Protein AF-R5JPI4-F1 (afdb_monomer_lite)

Secondary structure (DSSP, 8-state):
-TTSSHHHHHHHHTT-HHHHH-TTTSPPEEEEEE--TTSPPEEEEEESSSSHHHH----GGGGSPPPPHHHHHHHTPPPPTT----

Radius of gyration: 19.8 Å; chains: 1; bounding box: 42×28×61 Å

Sequence (86 aa):
MAFEETTYWDLLRWGVAVEKMSGATNPLKAMKIVKEEGKDPIYTISNMNKYPKRVREFRQMQYYYPIPWDEIRYHGVEQNPEWEEV

pLDDT: mean 95.39, std 2.58, range [81.38, 97.88]

Structure (mmCIF, N/CA/C/O backbone):
data_AF-R5JPI4-F1
#
_entry.id   AF-R5JPI4-F1
#
loop_
_atom_site.group_PDB
_atom_site.id
_atom_site.type_symbol
_atom_site.label_atom_id
_atom_site.label_alt_id
_atom_site.label_comp_id
_atom_site.label_asym_id
_atom_site.label_entity_id
_atom_site.label_seq_id
_atom_site.pdbx_PDB_ins_code
_atom_site.Cartn_x
_atom_site.Cartn_y
_atom_site.Cartn_z
_atom_site.occupancy
_atom_site.B_iso_or_equiv
_atom_site.auth_seq_id
_atom_site.auth_comp_id
_atom_site.auth_asym_id
_atom_site.auth_atom_id
_atom_site.pdbx_PDB_model_num
ATOM 1 N N . MET A 1 1 ? -8.637 13.097 0.978 1.00 81.38 1 MET A N 1
ATOM 2 C CA . MET A 1 1 ? -9.244 12.302 -0.102 1.00 81.38 1 MET A CA 1
ATOM 3 C C . MET A 1 1 ? -9.202 10.838 0.309 1.00 81.38 1 MET A C 1
ATOM 5 O O . MET A 1 1 ? -8.342 10.078 -0.126 1.00 81.38 1 MET A O 1
ATOM 9 N N . ALA A 1 2 ? -10.034 10.474 1.287 1.00 89.62 2 ALA A N 1
ATOM 10 C CA . ALA A 1 2 ? -10.104 9.094 1.762 1.00 89.62 2 ALA A CA 1
ATOM 11 C C . ALA A 1 2 ? -11.089 8.340 0.864 1.00 89.62 2 ALA A C 1
ATOM 13 O O . ALA A 1 2 ? -12.168 8.858 0.608 1.00 89.62 2 ALA A O 1
ATOM 14 N N . PHE A 1 3 ? -10.731 7.130 0.420 1.00 92.81 3 PHE A N 1
ATOM 15 C CA . PHE A 1 3 ? -11.560 6.292 -0.469 1.00 92.81 3 PHE A CA 1
ATOM 16 C C . PHE A 1 3 ? -11.795 6.856 -1.885 1.00 92.81 3 PHE A C 1
ATOM 18 O O . PHE A 1 3 ? -12.735 6.457 -2.560 1.00 92.81 3 PHE A O 1
ATOM 25 N N . GLU A 1 4 ? -10.907 7.734 -2.353 1.00 95.44 4 GLU A N 1
ATOM 26 C CA . GLU A 1 4 ? -10.970 8.387 -3.674 1.00 95.44 4 GLU A CA 1
ATOM 27 C C . GLU A 1 4 ? -9.762 8.005 -4.553 1.00 95.44 4 GLU A C 1
ATOM 29 O O . GLU A 1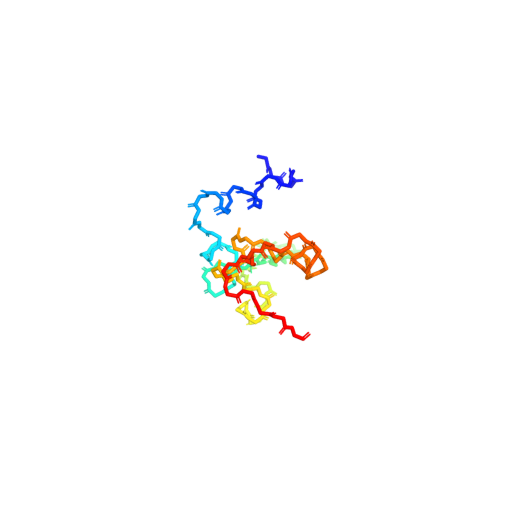 4 ? -9.280 8.800 -5.348 1.00 95.44 4 GLU A O 1
ATOM 34 N N . GLU A 1 5 ? -9.194 6.813 -4.341 1.00 91.31 5 GLU A N 1
ATOM 35 C CA . GLU A 1 5 ? -8.041 6.259 -5.084 1.00 91.31 5 GLU A CA 1
ATOM 36 C C . GLU A 1 5 ? -6.708 7.031 -4.977 1.00 91.31 5 GLU A C 1
ATOM 38 O O . GLU A 1 5 ? -5.653 6.488 -5.300 1.00 91.31 5 GLU A O 1
ATOM 43 N N . THR A 1 6 ? -6.686 8.247 -4.430 1.00 95.31 6 THR A N 1
ATOM 44 C CA . THR A 1 6 ? -5.456 9.055 -4.349 1.00 95.31 6 THR A CA 1
ATOM 45 C C . THR A 1 6 ? -4.482 8.561 -3.288 1.00 95.31 6 THR A C 1
ATOM 47 O O . THR A 1 6 ? -3.272 8.667 -3.464 1.00 95.31 6 THR A O 1
ATOM 50 N N . THR A 1 7 ? -4.992 7.988 -2.191 1.00 94.94 7 THR A N 1
ATOM 51 C CA . THR A 1 7 ? -4.157 7.564 -1.054 1.00 94.94 7 THR A CA 1
ATOM 52 C C . THR A 1 7 ? -3.110 6.539 -1.489 1.00 94.94 7 THR A C 1
ATOM 54 O O . THR A 1 7 ? -1.999 6.550 -0.971 1.00 94.94 7 THR A O 1
ATOM 57 N N . TYR A 1 8 ? -3.434 5.682 -2.462 1.00 93.88 8 TYR A N 1
ATOM 58 C CA . TYR A 1 8 ? -2.473 4.736 -3.023 1.00 93.88 8 TYR A CA 1
ATOM 59 C C . TYR A 1 8 ? -1.267 5.475 -3.622 1.00 93.88 8 TYR A C 1
ATOM 61 O O . TYR A 1 8 ? -0.128 5.266 -3.207 1.00 93.88 8 TYR A O 1
ATOM 69 N N . TRP A 1 9 ? -1.532 6.416 -4.526 1.00 95.19 9 TRP A N 1
ATOM 70 C CA . TRP A 1 9 ? -0.507 7.212 -5.196 1.00 95.19 9 TRP A CA 1
ATOM 71 C C . TRP A 1 9 ? 0.263 8.127 -4.243 1.00 95.19 9 TRP A C 1
ATOM 73 O O . TRP A 1 9 ? 1.470 8.302 -4.407 1.00 95.19 9 TRP A O 1
ATOM 83 N N . ASP A 1 10 ? -0.405 8.667 -3.222 1.00 96.94 10 ASP A N 1
ATOM 84 C CA . ASP A 1 10 ? 0.216 9.495 -2.188 1.00 96.94 10 ASP A CA 1
ATOM 85 C C . ASP A 1 10 ? 1.295 8.728 -1.416 1.00 96.94 10 ASP A C 1
ATOM 87 O O . ASP A 1 10 ? 2.408 9.223 -1.241 1.00 96.94 10 ASP A O 1
ATOM 91 N N . LEU A 1 11 ? 1.012 7.486 -1.017 1.00 96.81 11 LEU A N 1
ATOM 92 C CA . LEU A 1 11 ? 1.987 6.651 -0.314 1.00 96.81 11 LEU A CA 1
ATOM 93 C C . LEU A 1 11 ? 3.194 6.295 -1.193 1.00 96.81 11 LEU A C 1
ATOM 95 O O . LEU A 1 11 ? 4.319 6.248 -0.687 1.00 96.81 11 LEU A O 1
ATOM 99 N N . LEU A 1 12 ? 2.966 6.073 -2.492 1.00 96.75 12 LEU A N 1
ATOM 100 C CA . LEU A 1 12 ? 4.027 5.783 -3.457 1.00 96.75 12 LEU A CA 1
ATOM 101 C C . LEU A 1 12 ? 4.932 7.004 -3.663 1.00 96.75 12 LEU A C 1
ATOM 103 O O . LEU A 1 12 ? 6.138 6.919 -3.444 1.00 96.75 12 LEU A O 1
ATOM 107 N N . ARG A 1 13 ? 4.360 8.160 -4.016 1.00 96.44 13 ARG A N 1
ATOM 108 C CA . ARG A 1 13 ? 5.138 9.379 -4.309 1.00 96.44 13 ARG A CA 1
ATOM 109 C C . ARG A 1 13 ? 5.863 9.947 -3.087 1.00 96.44 13 ARG A C 1
ATOM 111 O O . ARG A 1 13 ? 6.852 10.652 -3.241 1.00 96.44 13 ARG A O 1
ATOM 118 N N . TRP A 1 14 ? 5.376 9.663 -1.879 1.00 97.38 14 TRP A N 1
ATOM 119 C CA . TRP A 1 14 ? 6.052 10.035 -0.634 1.00 97.38 14 TRP A CA 1
ATOM 120 C C . TRP A 1 14 ? 7.162 9.064 -0.221 1.00 97.38 14 TRP A C 1
ATOM 122 O O . TRP A 1 14 ? 7.878 9.355 0.732 1.00 97.38 14 TRP A O 1
ATOM 132 N N . GLY A 1 15 ? 7.318 7.921 -0.896 1.00 96.38 15 GLY A N 1
ATOM 133 C CA . GLY A 1 15 ? 8.353 6.940 -0.560 1.00 96.38 15 GLY A CA 1
ATOM 134 C C . GLY A 1 15 ? 8.111 6.201 0.762 1.00 96.38 15 GLY A C 1
ATOM 135 O O . GLY A 1 15 ? 9.053 5.683 1.357 1.00 96.38 15 GLY A O 1
ATOM 136 N N . VAL A 1 16 ? 6.859 6.136 1.233 1.00 97.88 16 VAL A N 1
ATOM 137 C CA . VAL A 1 16 ? 6.484 5.512 2.521 1.00 97.88 16 VAL A CA 1
ATOM 138 C C . VAL A 1 16 ? 5.641 4.245 2.355 1.00 97.88 16 VAL A C 1
ATOM 140 O O . VAL A 1 16 ? 5.146 3.689 3.338 1.00 97.88 16 VAL A O 1
ATOM 143 N N . ALA A 1 17 ? 5.460 3.760 1.124 1.00 97.19 17 ALA A N 1
ATOM 144 C CA . ALA A 1 17 ? 4.594 2.624 0.823 1.00 97.19 17 ALA A CA 1
ATOM 145 C C . ALA A 1 17 ? 5.038 1.341 1.543 1.00 97.19 17 ALA A C 1
ATOM 147 O O . ALA A 1 17 ? 4.207 0.668 2.146 1.00 97.19 17 ALA A O 1
ATOM 148 N N . VAL A 1 18 ? 6.341 1.042 1.595 1.00 96.62 18 VAL A N 1
ATOM 149 C CA . VAL A 1 18 ? 6.863 -0.135 2.320 1.00 96.62 18 VAL A CA 1
ATOM 150 C C . VAL A 1 18 ? 6.444 -0.107 3.795 1.00 96.62 18 VAL A C 1
ATOM 152 O O . VAL A 1 18 ? 5.940 -1.105 4.309 1.00 96.62 18 VAL A O 1
ATOM 155 N N . GLU A 1 19 ? 6.570 1.042 4.464 1.00 97.00 19 GLU A N 1
ATOM 156 C CA . GLU A 1 19 ? 6.203 1.207 5.876 1.00 97.00 19 GLU A CA 1
ATOM 157 C C . GLU A 1 19 ? 4.680 1.179 6.081 1.00 97.00 19 GLU A C 1
ATOM 159 O O . GLU A 1 19 ? 4.176 0.506 6.982 1.00 97.00 19 GLU A O 1
ATOM 164 N N . LYS A 1 20 ? 3.919 1.905 5.257 1.00 96.88 20 LYS A N 1
ATOM 165 C CA . LYS A 1 20 ? 2.477 2.104 5.470 1.00 96.88 20 LYS A CA 1
ATOM 166 C C . LYS A 1 20 ? 1.619 0.979 4.908 1.00 96.88 20 LYS A C 1
ATOM 168 O O . LYS A 1 20 ? 0.531 0.733 5.430 1.00 96.88 20 LYS A O 1
ATOM 173 N N . MET A 1 21 ? 2.086 0.287 3.877 1.00 96.00 21 MET A N 1
ATOM 174 C CA . MET A 1 21 ? 1.331 -0.752 3.179 1.00 96.00 21 MET A CA 1
ATOM 175 C C . MET A 1 21 ? 1.774 -2.161 3.565 1.00 96.00 21 MET A C 1
ATOM 177 O O . MET A 1 21 ? 1.041 -3.106 3.297 1.00 96.00 21 MET A O 1
ATOM 181 N N . SER A 1 22 ? 2.870 -2.340 4.302 1.00 97.25 22 SER A N 1
ATOM 182 C CA . SER A 1 22 ? 3.210 -3.651 4.867 1.00 97.25 22 SER A CA 1
ATOM 183 C C . SER A 1 22 ? 2.499 -3.893 6.196 1.00 97.25 22 SER A C 1
ATOM 185 O O . SER A 1 22 ? 2.414 -3.024 7.060 1.00 97.25 22 SER A O 1
ATOM 187 N N . GLY A 1 23 ? 1.973 -5.101 6.390 1.00 96.56 23 GLY A N 1
ATOM 188 C CA . GLY A 1 23 ? 1.337 -5.515 7.639 1.00 96.56 23 GLY A CA 1
ATOM 189 C C . GLY A 1 23 ? 2.336 -5.742 8.774 1.00 96.56 23 GLY A C 1
ATOM 190 O O . GLY A 1 23 ? 1.944 -5.701 9.936 1.00 96.56 23 GLY A O 1
ATOM 191 N N . ALA A 1 24 ? 3.617 -5.962 8.457 1.00 95.44 24 ALA A N 1
ATOM 192 C CA . ALA A 1 24 ? 4.684 -6.081 9.452 1.00 95.44 24 ALA A CA 1
ATOM 193 C C . ALA A 1 24 ? 4.902 -4.776 10.239 1.00 95.44 24 ALA A C 1
ATOM 195 O O . ALA A 1 24 ? 5.137 -4.821 11.442 1.00 95.44 24 ALA A O 1
ATOM 196 N N . THR A 1 25 ? 4.795 -3.632 9.563 1.00 96.19 25 THR A N 1
ATOM 197 C CA . THR A 1 25 ? 5.040 -2.287 10.105 1.00 96.19 25 THR A CA 1
ATOM 198 C C . THR A 1 25 ? 3.745 -1.544 10.425 1.00 96.19 25 THR A C 1
ATOM 200 O O . THR A 1 25 ? 3.669 -0.858 11.439 1.00 96.19 25 THR A O 1
ATOM 203 N N . ASN A 1 26 ? 2.700 -1.714 9.608 1.00 96.56 26 ASN A N 1
ATOM 204 C CA . ASN A 1 26 ? 1.410 -1.050 9.780 1.00 96.56 26 ASN A CA 1
ATOM 205 C C . ASN A 1 26 ? 0.237 -2.051 9.713 1.00 96.56 26 ASN A C 1
ATOM 207 O O . ASN A 1 26 ? -0.498 -2.089 8.725 1.00 96.56 26 ASN A O 1
ATOM 211 N N . PRO A 1 27 ? 0.038 -2.912 10.724 1.00 96.19 27 PRO A N 1
ATOM 212 C CA . PRO A 1 27 ? -1.056 -3.878 10.716 1.00 96.19 27 PRO A CA 1
ATOM 213 C C . PRO A 1 27 ? -2.422 -3.183 10.778 1.00 96.19 27 PRO A C 1
ATOM 215 O O . PRO A 1 27 ? -2.647 -2.306 11.612 1.00 96.19 27 PRO A O 1
ATOM 218 N N . LEU A 1 28 ? -3.370 -3.637 9.952 1.00 95.62 28 LEU A N 1
ATOM 219 C CA . LEU A 1 28 ? -4.763 -3.193 10.049 1.00 95.62 28 LEU A CA 1
ATOM 220 C C . LEU A 1 28 ? -5.351 -3.585 11.408 1.00 95.62 28 LEU A C 1
ATOM 222 O O . LEU A 1 28 ? -5.219 -4.733 11.849 1.00 95.62 28 LEU A O 1
ATOM 226 N N . LYS A 1 29 ? -6.000 -2.623 12.064 1.00 96.31 29 LYS A N 1
ATOM 227 C CA . LYS A 1 29 ? -6.641 -2.794 13.369 1.00 96.31 29 LYS A CA 1
ATOM 228 C C . LYS A 1 29 ? -8.144 -2.975 13.204 1.00 96.31 29 LYS A C 1
ATOM 230 O O . LYS A 1 29 ? -8.750 -2.386 12.316 1.00 96.31 29 LYS A O 1
ATOM 235 N N . ALA A 1 30 ? -8.726 -3.771 14.087 1.00 96.75 30 ALA A N 1
ATOM 236 C CA . ALA A 1 30 ? -10.159 -3.974 14.210 1.00 96.75 30 ALA A CA 1
ATOM 237 C C . ALA A 1 30 ? -10.599 -3.652 15.641 1.00 96.75 30 ALA A C 1
ATOM 239 O O . ALA A 1 30 ? -9.836 -3.843 16.592 1.00 96.75 30 ALA A O 1
ATOM 240 N N . MET A 1 31 ? -11.838 -3.190 15.788 1.00 97.31 31 MET A N 1
ATOM 241 C CA . MET A 1 31 ? -12.452 -2.912 17.081 1.00 97.31 31 MET A CA 1
ATOM 242 C C . MET A 1 31 ? -13.696 -3.776 17.246 1.00 97.31 31 MET A C 1
ATOM 244 O O . MET A 1 31 ? -14.592 -3.745 16.407 1.00 97.31 31 MET A O 1
ATOM 248 N N . LYS A 1 32 ? -13.749 -4.541 18.335 1.00 96.88 32 LYS A N 1
ATOM 249 C CA . LYS A 1 32 ? -14.948 -5.249 18.777 1.00 96.88 32 LYS A CA 1
ATOM 250 C C . LYS A 1 32 ? -15.618 -4.423 19.865 1.00 96.88 32 LYS A C 1
ATOM 252 O O . LYS A 1 32 ? -14.962 -4.056 20.838 1.00 96.88 32 LYS A O 1
ATOM 257 N N . ILE A 1 33 ? -16.909 -4.165 19.699 1.00 97.25 33 ILE A N 1
ATOM 258 C CA . ILE A 1 33 ? -17.733 -3.453 20.674 1.00 97.25 33 ILE A CA 1
ATOM 259 C C . ILE A 1 33 ? -18.776 -4.439 21.193 1.00 97.25 33 ILE A C 1
ATOM 261 O O . ILE A 1 33 ? -19.492 -5.049 20.400 1.00 97.25 33 ILE A O 1
ATOM 265 N N . VAL A 1 34 ? -18.838 -4.626 22.509 1.00 97.25 34 VAL A N 1
ATOM 266 C CA . VAL A 1 34 ? -19.818 -5.499 23.169 1.00 97.25 34 VAL A CA 1
ATOM 267 C C . VAL A 1 34 ? -20.648 -4.657 24.124 1.00 97.25 34 VAL A C 1
ATOM 269 O O . VAL A 1 34 ? -20.097 -4.017 25.016 1.00 97.25 34 VAL A O 1
ATOM 272 N N . LYS A 1 35 ? -21.970 -4.659 23.942 1.00 96.38 35 LYS A N 1
ATOM 273 C CA . LYS A 1 35 ? -22.924 -3.998 24.834 1.00 96.38 35 LYS A CA 1
ATOM 274 C C . LYS A 1 35 ? -23.829 -5.054 25.454 1.00 96.38 35 LYS A C 1
ATOM 276 O O . LYS A 1 35 ? -24.508 -5.781 24.737 1.00 96.38 35 LYS A O 1
ATOM 281 N N . GLU A 1 36 ? -23.837 -5.100 26.778 1.00 95.94 36 GLU A N 1
ATOM 282 C CA . GLU A 1 36 ? -24.776 -5.897 27.565 1.00 95.94 36 GLU A CA 1
ATOM 283 C C . GLU A 1 36 ? -25.821 -4.967 28.192 1.00 95.94 36 GLU A C 1
ATOM 285 O O . GLU A 1 36 ? -25.548 -3.790 28.455 1.00 95.94 36 GLU A O 1
ATOM 290 N N . GLU A 1 37 ? -27.033 -5.477 28.406 1.00 95.06 37 GLU A N 1
ATOM 291 C CA . GLU A 1 37 ? -28.105 -4.713 29.042 1.00 95.06 37 GLU A CA 1
ATOM 292 C C . GLU A 1 37 ? -27.681 -4.261 30.449 1.00 95.06 37 GLU A C 1
ATOM 294 O O . GLU A 1 37 ? -27.105 -5.025 31.222 1.00 95.06 37 GLU A O 1
ATOM 299 N N . GLY A 1 38 ? -27.905 -2.983 30.761 1.00 94.69 38 GLY A N 1
ATOM 300 C CA . GLY A 1 38 ? -27.543 -2.397 32.055 1.00 94.69 38 GLY A CA 1
ATOM 301 C C . GLY A 1 38 ? -26.043 -2.175 32.309 1.00 94.69 38 GLY A C 1
ATOM 302 O O . GLY A 1 38 ? -25.704 -1.683 33.381 1.00 94.69 38 GLY A O 1
ATOM 303 N N . LYS A 1 39 ? -25.140 -2.484 31.363 1.00 96.44 39 LYS A N 1
ATOM 304 C CA . LYS A 1 39 ? -23.683 -2.262 31.506 1.00 96.44 39 LYS A CA 1
ATOM 305 C C . LYS A 1 39 ? -23.132 -1.307 30.461 1.00 96.44 39 LYS A C 1
ATOM 307 O O . LYS A 1 39 ? -23.686 -1.192 29.370 1.00 96.44 39 LYS A O 1
ATOM 312 N N . ASP A 1 40 ? -22.009 -0.661 30.747 1.00 96.69 40 ASP A N 1
ATOM 313 C CA . ASP A 1 40 ? -21.300 0.153 29.759 1.00 96.69 40 ASP A CA 1
ATOM 314 C C . ASP A 1 40 ? -20.705 -0.701 28.625 1.00 96.69 40 ASP A C 1
ATOM 316 O O . ASP A 1 40 ? -20.339 -1.859 28.843 1.00 96.69 40 ASP A O 1
ATOM 320 N N . PRO A 1 41 ? -20.635 -0.167 27.390 1.00 96.62 41 PRO A N 1
ATOM 321 C CA . PRO A 1 41 ? -20.046 -0.885 26.268 1.00 96.62 41 PRO A CA 1
ATOM 322 C C . PRO A 1 41 ? -18.550 -1.135 26.493 1.00 96.62 41 PRO A C 1
ATOM 324 O O . PRO A 1 41 ? -17.800 -0.236 26.873 1.00 96.62 41 PRO A O 1
ATOM 327 N N . ILE A 1 42 ? -18.108 -2.353 26.191 1.00 97.44 42 ILE A N 1
ATOM 328 C CA . ILE A 1 42 ? -16.703 -2.756 26.247 1.00 97.44 42 ILE A CA 1
ATOM 329 C C . ILE A 1 42 ? -16.115 -2.679 24.840 1.00 97.44 42 ILE A C 1
ATOM 331 O O . ILE A 1 42 ? -16.655 -3.261 23.896 1.00 97.44 42 ILE A O 1
ATOM 335 N N . TYR A 1 43 ? -14.977 -2.000 24.717 1.00 97.31 43 TYR A N 1
ATOM 336 C CA . TYR A 1 43 ? -14.233 -1.836 23.471 1.00 97.31 43 TYR A CA 1
ATOM 337 C C . TYR A 1 43 ? -12.956 -2.673 23.522 1.00 97.31 43 TYR A C 1
ATOM 339 O O . TYR A 1 43 ? -12.161 -2.561 24.452 1.00 97.31 43 TYR A O 1
ATOM 347 N N . THR A 1 44 ? -12.730 -3.511 22.516 1.00 97.62 44 THR A N 1
ATOM 348 C CA . THR A 1 44 ? -11.505 -4.309 22.390 1.00 97.62 44 THR A CA 1
ATOM 349 C C . THR A 1 44 ? -10.867 -4.061 21.036 1.00 97.62 44 THR A C 1
ATOM 351 O O . THR A 1 44 ? -11.475 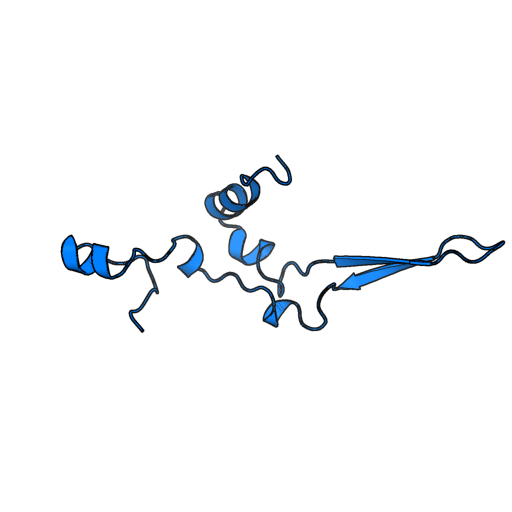-4.326 20.000 1.00 97.62 44 THR A O 1
ATOM 354 N N . ILE A 1 45 ? -9.626 -3.575 21.040 1.00 97.00 45 ILE A N 1
ATOM 355 C CA . ILE A 1 45 ? -8.834 -3.364 19.826 1.00 97.00 45 ILE A CA 1
ATOM 356 C C . ILE A 1 45 ? -7.944 -4.584 19.600 1.00 97.00 45 ILE A C 1
ATOM 358 O O . ILE A 1 45 ? -7.302 -5.086 20.519 1.00 97.00 45 ILE A O 1
ATOM 362 N N . SER A 1 46 ? -7.887 -5.050 18.358 1.00 96.44 46 SER A N 1
ATOM 363 C CA . SER A 1 46 ? -7.046 -6.172 17.944 1.00 96.44 46 SER A CA 1
ATOM 364 C C . SER A 1 46 ? -6.485 -5.950 16.540 1.00 96.44 46 SER A C 1
ATOM 366 O O . SER A 1 46 ? -6.871 -5.014 15.838 1.00 96.44 46 SER A O 1
ATOM 368 N N . ASN A 1 47 ? -5.544 -6.794 16.120 1.00 96.75 47 ASN A N 1
ATOM 369 C CA . ASN A 1 47 ? -5.177 -6.864 14.708 1.00 96.75 47 ASN A CA 1
ATOM 370 C C . ASN A 1 47 ? -6.303 -7.558 13.937 1.00 96.75 47 ASN A C 1
ATOM 372 O O . ASN A 1 47 ? -6.786 -8.600 14.371 1.00 96.75 47 ASN A O 1
ATOM 376 N N . MET A 1 48 ? -6.661 -7.023 12.771 1.00 95.44 48 MET A N 1
ATOM 377 C CA . MET A 1 48 ? -7.655 -7.637 11.886 1.00 95.44 48 MET A CA 1
ATOM 378 C C . MET A 1 48 ? -7.206 -9.026 11.409 1.00 95.44 48 MET A C 1
ATOM 380 O O . MET A 1 48 ? -7.995 -9.962 11.365 1.00 95.44 48 MET A O 1
ATOM 384 N N . ASN A 1 49 ? -5.916 -9.169 11.091 1.00 94.44 49 ASN A N 1
ATOM 385 C CA . ASN A 1 49 ? -5.314 -10.425 10.652 1.00 94.44 49 ASN A CA 1
ATOM 386 C C . ASN A 1 49 ? -4.471 -11.039 11.775 1.00 94.44 49 ASN A C 1
ATOM 388 O O . ASN A 1 49 ? -3.666 -10.339 12.393 1.00 94.44 49 ASN A O 1
ATOM 392 N N . LYS A 1 50 ? -4.568 -12.363 11.973 1.00 93.88 50 LYS A N 1
ATOM 393 C CA . LYS A 1 50 ? -3.725 -13.104 12.935 1.00 93.88 50 LYS A CA 1
ATOM 394 C C . LYS A 1 50 ? -2.229 -12.973 12.618 1.00 93.88 50 LYS A C 1
ATOM 396 O O . LYS A 1 50 ? -1.419 -12.849 13.530 1.00 93.88 50 LYS A O 1
ATOM 401 N N . TYR A 1 51 ? -1.875 -12.957 11.329 1.00 95.50 51 TYR A N 1
ATOM 402 C CA . TYR A 1 51 ? -0.503 -12.782 10.840 1.00 95.50 51 TYR A CA 1
ATOM 403 C C . TYR A 1 51 ? -0.433 -11.651 9.799 1.00 95.50 51 TYR A C 1
ATOM 405 O O . TYR A 1 51 ? -0.396 -11.930 8.602 1.00 95.50 51 TYR A O 1
ATOM 413 N N . PRO A 1 52 ? -0.410 -10.370 10.216 1.00 94.50 52 PRO A N 1
ATOM 414 C CA . PRO A 1 52 ? -0.507 -9.230 9.300 1.00 94.50 52 PRO A CA 1
ATOM 415 C C . PRO A 1 52 ? 0.532 -9.225 8.170 1.00 94.50 52 PRO A C 1
ATOM 417 O O . PRO A 1 52 ? 0.172 -8.955 7.028 1.00 94.50 52 PRO A O 1
ATOM 420 N N . LYS A 1 53 ? 1.789 -9.597 8.463 1.00 94.06 53 LYS A N 1
ATOM 421 C CA . LYS A 1 53 ? 2.873 -9.685 7.466 1.00 94.06 53 LYS A CA 1
ATOM 422 C C . LYS A 1 53 ? 2.566 -10.663 6.325 1.00 94.06 53 LYS A C 1
ATOM 424 O O . LYS A 1 53 ? 2.940 -10.396 5.197 1.00 94.06 53 LYS A O 1
ATOM 429 N N . ARG A 1 54 ? 1.882 -11.779 6.605 1.00 93.56 54 ARG A N 1
ATOM 430 C CA . 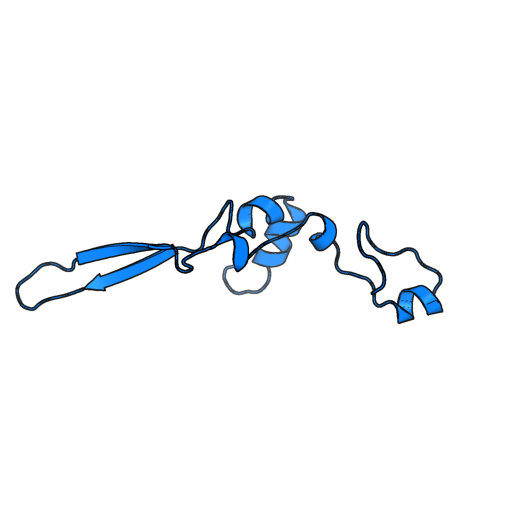ARG A 1 54 ? 1.564 -12.798 5.586 1.00 93.56 54 ARG A CA 1
ATOM 431 C C . ARG A 1 54 ? 0.439 -12.373 4.645 1.00 93.56 54 ARG A C 1
ATOM 433 O O . ARG A 1 54 ? 0.286 -12.969 3.591 1.00 93.56 54 ARG A O 1
ATOM 440 N N . VAL A 1 55 ? -0.379 -11.405 5.061 1.00 93.94 55 VAL A N 1
ATOM 441 C CA . VAL A 1 55 ? -1.555 -10.958 4.301 1.00 93.94 55 VAL A CA 1
ATOM 442 C C . VAL A 1 55 ? -1.239 -9.724 3.467 1.00 93.94 55 VAL A C 1
ATOM 444 O O . VAL A 1 55 ? -1.774 -9.573 2.375 1.00 93.94 55 VAL A O 1
ATOM 447 N N . ARG A 1 56 ? -0.395 -8.822 3.981 1.00 95.00 56 ARG A N 1
ATOM 448 C CA . ARG A 1 56 ? -0.075 -7.568 3.302 1.00 95.00 56 ARG A CA 1
ATOM 449 C C . ARG A 1 56 ? 1.419 -7.297 3.374 1.00 95.00 56 ARG A C 1
ATOM 451 O O . ARG A 1 56 ? 1.959 -7.085 4.460 1.00 95.00 56 ARG A O 1
ATOM 458 N N . GLU A 1 57 ? 2.059 -7.268 2.219 1.00 95.25 57 GLU A N 1
ATOM 459 C CA . GLU A 1 57 ? 3.479 -6.977 2.064 1.00 95.25 57 GLU A CA 1
ATOM 460 C C . GLU A 1 57 ? 3.651 -6.088 0.837 1.00 95.25 57 GLU A C 1
ATOM 462 O O . GLU A 1 57 ? 3.100 -6.382 -0.224 1.00 95.25 57 GLU A O 1
ATOM 467 N N . PHE A 1 58 ? 4.365 -4.979 1.013 1.00 96.25 58 PHE A N 1
ATOM 468 C CA . PHE A 1 58 ? 4.744 -4.092 -0.076 1.00 96.25 58 PHE A CA 1
ATOM 469 C C . PHE A 1 58 ? 6.265 -4.099 -0.190 1.00 96.25 58 PHE A C 1
ATOM 471 O O . PHE A 1 58 ? 6.966 -3.747 0.761 1.00 96.25 58 PHE A O 1
ATOM 478 N N . ARG A 1 59 ? 6.763 -4.528 -1.346 1.00 95.12 59 ARG A N 1
ATOM 479 C CA . ARG A 1 59 ? 8.189 -4.628 -1.672 1.00 95.12 59 ARG A CA 1
ATOM 480 C C . ARG A 1 59 ? 8.641 -3.423 -2.487 1.00 95.12 59 ARG A C 1
ATOM 482 O O . ARG A 1 59 ? 7.832 -2.795 -3.163 1.00 95.12 59 ARG A O 1
ATOM 489 N N . GLN A 1 60 ? 9.941 -3.139 -2.461 1.00 95.69 60 GLN A N 1
ATOM 490 C CA . GLN A 1 60 ? 10.531 -1.999 -3.169 1.00 95.69 60 GLN A CA 1
ATOM 491 C C . GLN A 1 60 ? 10.199 -2.012 -4.673 1.00 95.69 60 GLN A C 1
ATOM 493 O O . GLN A 1 60 ? 9.777 -0.993 -5.214 1.00 95.69 60 GLN A O 1
ATOM 498 N N . MET A 1 61 ? 10.256 -3.178 -5.317 1.00 95.19 61 MET A N 1
ATOM 499 C CA . MET A 1 61 ? 9.863 -3.352 -6.721 1.00 95.19 61 MET A CA 1
ATOM 500 C C . MET A 1 61 ? 8.442 -2.863 -7.057 1.00 95.19 61 MET A C 1
ATOM 502 O O . MET A 1 61 ? 8.178 -2.475 -8.185 1.00 95.19 61 MET A O 1
ATOM 506 N N . GLN A 1 62 ? 7.512 -2.837 -6.092 1.00 95.94 62 GLN A N 1
ATOM 507 C CA . GLN A 1 62 ? 6.112 -2.456 -6.322 1.00 95.94 62 GLN A CA 1
ATOM 508 C C . GLN A 1 62 ? 5.887 -0.938 -6.372 1.00 95.94 62 GLN A C 1
ATOM 510 O O . GLN A 1 62 ? 4.765 -0.509 -6.641 1.00 95.94 62 GLN A O 1
ATOM 515 N N . TYR A 1 63 ? 6.925 -0.116 -6.160 1.00 96.88 63 TYR A N 1
ATOM 516 C CA . TYR A 1 63 ? 6.852 1.315 -6.483 1.00 96.88 63 TYR A CA 1
ATOM 517 C C . TYR A 1 63 ? 6.629 1.556 -7.982 1.00 96.88 63 TYR A C 1
ATOM 519 O O . TYR A 1 63 ? 6.022 2.563 -8.344 1.00 96.88 63 TYR A O 1
ATOM 527 N N . TYR A 1 64 ? 7.061 0.620 -8.833 1.00 95.44 64 TYR A N 1
ATOM 528 C CA . TYR A 1 64 ? 6.827 0.642 -10.271 1.00 95.44 64 TYR A CA 1
ATOM 529 C C . TYR A 1 64 ? 6.222 -0.692 -10.701 1.00 95.44 64 TYR A C 1
ATOM 531 O O . TYR A 1 64 ? 6.827 -1.745 -10.523 1.00 95.44 64 TYR A O 1
ATOM 539 N N . TYR A 1 65 ? 5.009 -0.670 -11.248 1.00 93.69 65 TYR A N 1
ATOM 540 C CA . TYR A 1 65 ? 4.363 -1.898 -11.709 1.00 93.69 65 TYR A CA 1
ATOM 541 C C . TYR A 1 65 ? 5.124 -2.548 -12.867 1.00 93.69 65 TYR A C 1
ATOM 543 O O . TYR A 1 65 ? 5.751 -1.829 -13.644 1.00 93.69 65 TYR A O 1
ATOM 551 N N . PRO A 1 66 ? 5.061 -3.882 -13.016 1.00 96.25 66 PRO A N 1
ATOM 552 C CA . PRO A 1 66 ? 5.690 -4.537 -14.150 1.00 96.25 66 PRO A CA 1
ATOM 553 C C . PRO A 1 66 ? 5.057 -4.024 -15.444 1.00 96.25 66 PRO A C 1
ATOM 555 O O . PRO A 1 66 ? 3.831 -3.985 -15.582 1.00 96.25 66 PRO A O 1
ATOM 558 N N . ILE A 1 67 ? 5.902 -3.636 -16.392 1.00 96.44 67 ILE A N 1
ATOM 559 C CA . ILE A 1 67 ? 5.485 -3.394 -17.769 1.00 96.44 67 ILE A CA 1
ATOM 560 C C . ILE A 1 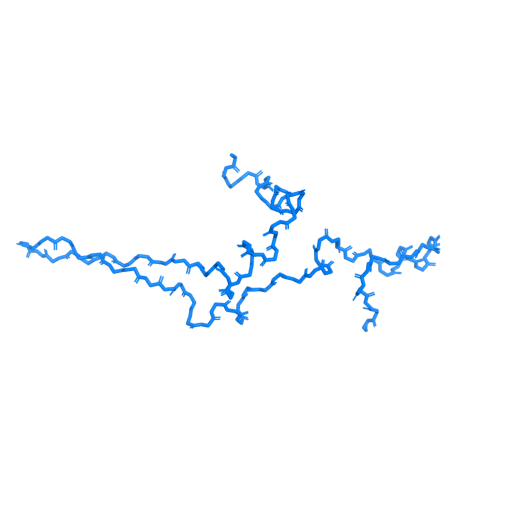67 ? 5.086 -4.761 -18.349 1.00 96.44 67 ILE A C 1
ATOM 562 O O . ILE A 1 67 ? 5.814 -5.734 -18.118 1.00 96.44 67 ILE A O 1
ATOM 566 N N . PRO A 1 68 ? 3.955 -4.883 -19.068 1.00 96.25 68 PRO A N 1
ATOM 567 C CA . PRO A 1 68 ? 3.577 -6.145 -19.695 1.00 96.25 68 PRO A CA 1
ATOM 568 C C . PRO A 1 68 ? 4.709 -6.705 -20.571 1.00 96.25 68 PRO A C 1
ATOM 570 O O . PRO A 1 68 ? 5.308 -5.974 -21.358 1.00 96.25 68 PRO A O 1
ATOM 573 N N . TRP A 1 69 ? 5.002 -8.004 -20.456 1.00 95.50 69 TRP A N 1
ATOM 574 C CA . TRP A 1 69 ? 6.133 -8.618 -21.169 1.00 95.50 69 TRP A CA 1
ATOM 575 C C . TRP A 1 69 ? 6.013 -8.529 -22.690 1.00 95.50 69 TRP A C 1
ATOM 577 O O . TRP A 1 69 ? 7.019 -8.412 -23.385 1.00 95.50 69 TRP A O 1
ATOM 587 N N . ASP A 1 70 ? 4.789 -8.525 -23.211 1.00 96.50 70 ASP A N 1
ATOM 588 C CA . ASP A 1 70 ? 4.550 -8.357 -24.643 1.00 96.50 70 ASP A CA 1
ATOM 589 C C . ASP A 1 70 ? 4.926 -6.950 -25.124 1.00 96.50 70 ASP A C 1
ATOM 591 O O . ASP A 1 70 ? 5.507 -6.818 -26.198 1.00 96.50 70 ASP A O 1
ATOM 595 N N . GLU A 1 71 ? 4.713 -5.919 -24.301 1.00 96.62 71 GLU A N 1
ATOM 596 C CA . GLU A 1 71 ? 5.135 -4.542 -24.592 1.00 96.62 71 GLU A CA 1
ATOM 597 C C . GLU A 1 71 ? 6.663 -4.422 -24.582 1.00 96.62 71 GLU A C 1
ATOM 599 O O . GLU A 1 71 ? 7.246 -3.811 -25.476 1.00 96.62 71 GLU A O 1
ATOM 604 N N . ILE A 1 72 ? 7.331 -5.069 -23.621 1.00 96.56 72 ILE A N 1
ATOM 605 C CA . ILE A 1 72 ? 8.801 -5.145 -23.566 1.00 96.56 72 ILE A CA 1
ATOM 606 C C . ILE A 1 72 ? 9.361 -5.803 -24.823 1.00 96.56 72 ILE A C 1
ATOM 608 O O . ILE A 1 72 ? 10.262 -5.257 -25.458 1.00 96.56 72 ILE A O 1
ATOM 612 N N . ARG A 1 73 ? 8.812 -6.961 -25.209 1.00 95.31 73 ARG A N 1
ATOM 613 C CA . ARG A 1 73 ? 9.257 -7.707 -26.392 1.00 95.31 73 ARG A CA 1
ATOM 614 C C . ARG A 1 73 ? 9.011 -6.944 -27.686 1.00 95.31 73 ARG A C 1
ATOM 616 O O . ARG A 1 73 ? 9.855 -6.978 -28.576 1.00 95.31 73 ARG A O 1
ATOM 623 N N . TYR A 1 74 ? 7.861 -6.286 -27.795 1.00 96.94 74 TYR A N 1
ATOM 624 C CA . TYR A 1 74 ? 7.474 -5.563 -28.998 1.00 96.94 74 TYR A CA 1
ATOM 625 C C . TYR A 1 74 ? 8.252 -4.252 -29.162 1.00 96.94 74 TYR A C 1
ATOM 627 O O . TYR A 1 74 ? 8.738 -3.956 -30.253 1.00 96.94 74 TYR A O 1
ATOM 635 N N . HIS A 1 75 ? 8.404 -3.479 -28.086 1.00 96.88 75 HIS A N 1
ATOM 636 C CA . HIS A 1 75 ? 9.048 -2.166 -28.129 1.00 96.88 75 HIS A CA 1
ATOM 637 C C . HIS A 1 75 ? 10.556 -2.193 -27.857 1.00 96.88 75 HIS A C 1
ATOM 639 O O . HIS A 1 75 ? 11.230 -1.201 -28.133 1.00 96.88 75 HIS A O 1
ATOM 645 N N . GLY A 1 76 ? 11.098 -3.295 -27.331 1.00 94.38 76 GLY A N 1
ATOM 646 C CA . GLY A 1 76 ? 12.518 -3.417 -26.992 1.00 94.38 76 GLY A CA 1
ATOM 647 C C . GLY A 1 76 ? 12.948 -2.506 -25.838 1.00 94.38 76 GLY A C 1
ATOM 648 O O . GLY A 1 76 ? 14.078 -2.024 -25.831 1.00 94.38 76 GLY A O 1
ATOM 649 N N . VAL A 1 77 ? 12.042 -2.229 -24.895 1.00 95.06 77 VAL A N 1
ATOM 650 C CA . VAL A 1 77 ? 12.308 -1.404 -23.704 1.00 95.06 77 VAL A CA 1
ATOM 651 C C . VAL A 1 77 ? 12.705 -2.266 -22.509 1.00 95.06 77 VAL A C 1
ATOM 653 O O . VAL A 1 77 ? 12.306 -3.423 -22.411 1.00 95.06 77 VAL A O 1
ATOM 656 N N . GLU A 1 78 ? 13.478 -1.705 -21.582 1.00 95.19 78 GLU A N 1
ATOM 657 C CA . 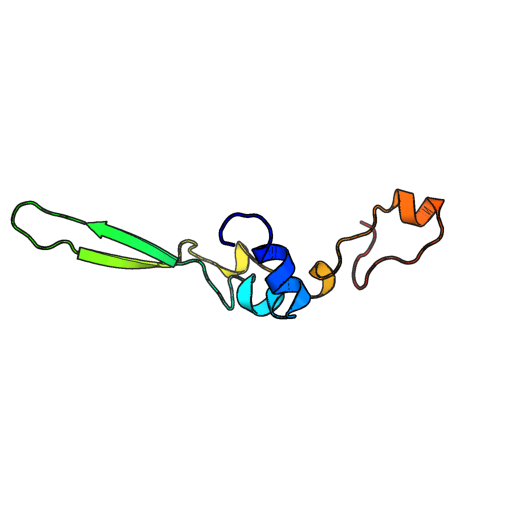GLU A 1 78 ? 13.836 -2.392 -20.338 1.00 95.19 78 GLU A CA 1
ATOM 658 C C . GLU A 1 78 ? 12.650 -2.465 -19.363 1.00 95.19 78 GLU A C 1
ATOM 660 O O . GLU A 1 78 ? 11.773 -1.599 -19.344 1.00 95.19 78 GLU A O 1
ATOM 665 N N . GLN A 1 79 ? 12.641 -3.510 -18.533 1.00 96.88 79 GLN A N 1
ATOM 666 C CA . GLN A 1 79 ? 11.668 -3.685 -17.457 1.00 96.88 79 GLN A CA 1
ATOM 667 C C . GLN A 1 79 ? 11.976 -2.764 -16.263 1.00 96.88 79 GLN A C 1
ATOM 669 O O . GLN A 1 79 ? 13.119 -2.370 -16.030 1.00 96.88 79 GLN A O 1
ATOM 674 N N . ASN A 1 80 ? 10.954 -2.480 -15.454 1.00 96.56 80 ASN A N 1
ATOM 675 C CA . ASN A 1 80 ? 11.126 -1.866 -14.142 1.00 96.56 80 ASN A CA 1
ATOM 676 C C . ASN A 1 80 ? 11.973 -2.746 -13.192 1.00 96.56 80 ASN A C 1
ATOM 678 O O . ASN A 1 80 ? 11.942 -3.973 -13.294 1.00 96.56 80 ASN A O 1
ATOM 682 N N . PRO A 1 81 ? 12.709 -2.155 -12.231 1.00 95.88 81 PRO A N 1
ATOM 683 C CA . PRO A 1 81 ? 13.648 -2.898 -11.390 1.00 95.88 81 PRO A CA 1
ATOM 684 C C . PRO A 1 81 ? 13.033 -4.109 -10.672 1.00 95.88 81 PRO A C 1
ATOM 686 O O . PRO A 1 81 ? 11.896 -4.046 -10.207 1.00 95.88 81 PRO A O 1
ATOM 689 N N . GLU A 1 82 ? 13.827 -5.176 -10.530 1.00 95.12 82 GLU A N 1
ATOM 690 C CA . GLU A 1 82 ? 13.517 -6.415 -9.785 1.00 95.12 82 GLU A CA 1
ATOM 691 C C . GLU A 1 82 ? 12.354 -7.269 -10.338 1.00 95.12 82 GLU A C 1
ATOM 693 O O . GLU A 1 82 ? 12.061 -8.329 -9.782 1.00 95.12 82 GLU A O 1
ATOM 698 N N . TRP A 1 83 ? 11.683 -6.851 -11.414 1.00 95.62 83 TRP A N 1
ATOM 699 C CA . TRP A 1 83 ? 10.686 -7.684 -12.088 1.00 95.62 83 TRP A CA 1
ATOM 700 C C . TRP A 1 83 ? 11.358 -8.620 -13.091 1.0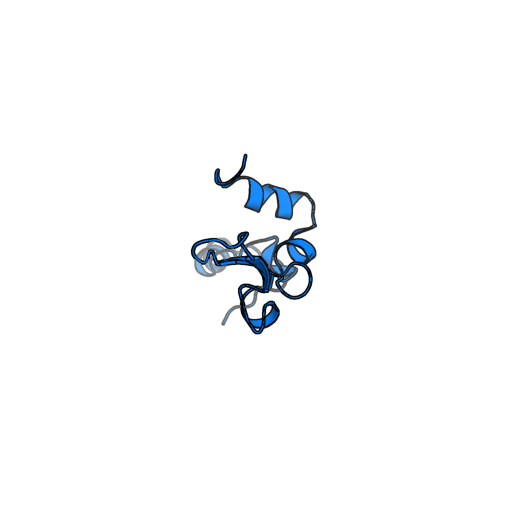0 95.62 83 TRP A C 1
ATOM 702 O O . TRP A 1 83 ? 12.028 -8.178 -14.022 1.00 95.62 83 TRP A O 1
ATOM 712 N N . GLU A 1 84 ? 11.126 -9.916 -12.915 1.00 92.00 84 GLU A N 1
ATOM 713 C CA . GLU A 1 84 ? 11.657 -10.978 -13.767 1.00 92.00 84 GLU A CA 1
ATOM 714 C C . GLU A 1 84 ? 10.513 -11.727 -14.449 1.00 92.00 84 GLU A C 1
ATOM 716 O O . GLU A 1 84 ? 9.402 -11.823 -13.914 1.00 92.00 84 GLU A O 1
ATOM 721 N N . GLU A 1 85 ? 10.770 -12.210 -15.662 1.00 88.94 85 GLU A N 1
ATOM 722 C CA . GLU A 1 85 ? 9.813 -13.029 -16.396 1.00 88.94 85 GLU A CA 1
ATOM 723 C C . GLU A 1 85 ? 9.719 -14.418 -15.744 1.00 88.94 85 GLU A C 1
ATOM 725 O O . GLU A 1 85 ? 10.743 -15.002 -15.384 1.00 88.94 85 GLU A O 1
ATOM 730 N N . VAL A 1 86 ? 8.491 -14.918 -15.555 1.00 82.94 86 VAL A N 1
ATOM 731 C CA . VAL A 1 86 ? 8.185 -16.193 -14.875 1.00 82.94 86 VAL A CA 1
ATOM 732 C C . VAL A 1 86 ? 7.570 -17.179 -15.853 1.00 82.94 86 VAL A C 1
ATOM 734 O O . VAL A 1 86 ? 6.661 -16.750 -16.600 1.00 82.94 86 VAL A O 1
#

Foldseek 3Di:
DPPPPVVVVVCLVVVNCQQCFACVNHFAKDWDWDDDPPDDIDIDIDGPDPDRRVVTGDDPQNSDDWDPVVCCVVVVDDTGPPDDDD